Protein AF-A0A9W5YYP2-F1 (afdb_monomer)

InterPro domains:
  IPR004294 Carotenoid oxygenase [PF03055] (8-91)
  IPR004294 Carotenoid oxygenase [PTHR10543] (7-91)

Mean predicted aligned e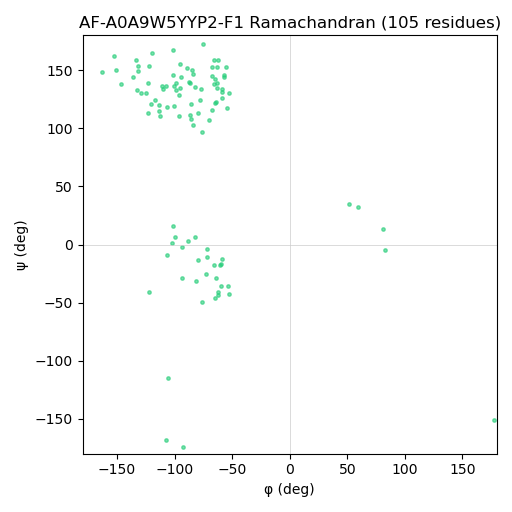rror: 4.49 Å

Sequence (107 aa):
DPHDPIKIFALPSGYYAQECSFVPRKDSVSEDDGWLVTYVFDEAWLDDRGFPLPDAHSELWIIDAVSMKDVVGRVVLPQRVPYGMHGNWFSEEEILNQRGVHQFRTE

Organism: NCBI:txid319629

Radius of gyration: 17.84 Å; Cα contacts (8 Å, |Δi|>4): 159; chains: 1; bounding box: 38×62×37 Å

Nearest PDB structures (foldseek):
  6vch-assembly6_F  TM=9.144E-01  e=1.545E-04  Nitrosotalea devaniterrae
  6vcg-assembly5_E  TM=9.259E-01  e=2.182E-04  Nitrosotalea devaniterrae
  6vch-assembly5_E  TM=9.136E-01  e=4.607E-04  Nitrosotalea devaniterrae
  6vcg-assembly4_D  TM=9.393E-01  e=1.831E-03  Nitrosotalea devaniterrae
  7k8g-assembly1_B  TM=8.625E-01  e=4.085E-02  Bos taurus

Foldseek 3Di:
DVPPPDDAQDDPPQKDWADWDWDADVVDPDPQQGWTKIKIFRQVQADPVRHGDPQGWIKIFTAGRVNSYDRPDIGIDRHHDPHDHDDDDDDPVNVVPDDDDPDDDDD

Solvent-accessible surface area (backbone atoms only — not comparable to full-atom values): 6840 Å² total; per-residue (Å²): 112,98,81,48,92,74,76,75,67,79,68,62,91,62,45,48,71,53,69,67,41,80,44,74,38,86,88,50,91,53,96,59,39,31,30,34,40,27,46,33,36,54,54,84,36,36,47,102,84,70,48,69,44,97,83,29,44,20,30,40,40,31,28,37,48,73,76,33,76,51,74,82,42,76,43,81,44,97,44,59,72,75,91,74,71,90,83,82,82,77,52,71,68,60,60,72,66,50,82,77,86,86,76,78,92,72,134

pLDDT: mean 94.44, std 5.45, range [66.44, 98.62]

Structure (mmCIF, N/CA/C/O backbone):
data_AF-A0A9W5YYP2-F1
#
_entry.id   AF-A0A9W5YYP2-F1
#
loop_
_atom_site.group_PDB
_atom_site.id
_atom_site.type_symbol
_atom_site.label_atom_id
_atom_site.label_alt_id
_atom_site.label_comp_id
_atom_site.label_asym_id
_atom_site.label_entity_id
_atom_site.label_seq_id
_atom_site.pdbx_PDB_ins_code
_atom_site.Cartn_x
_atom_site.Cartn_y
_atom_site.Cartn_z
_atom_site.occupancy
_atom_site.B_iso_or_equiv
_atom_site.auth_seq_id
_atom_site.auth_comp_id
_atom_site.auth_asym_id
_atom_site.auth_atom_id
_atom_site.pdbx_PDB_model_num
ATOM 1 N N . ASP A 1 1 ? 2.238 -21.359 10.715 1.00 76.00 1 ASP A N 1
ATOM 2 C CA . ASP A 1 1 ? 1.389 -21.974 11.751 1.00 76.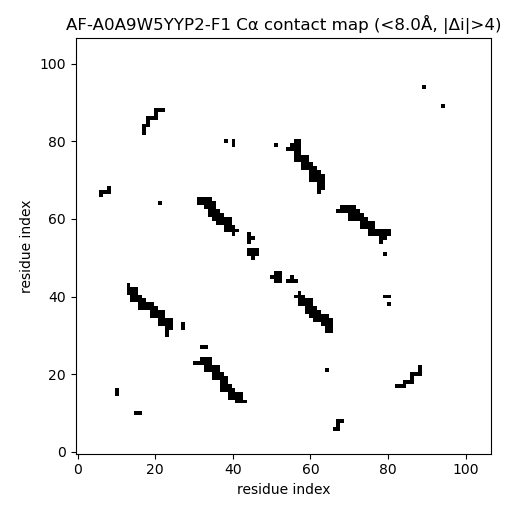00 1 ASP A CA 1
ATOM 3 C C . ASP A 1 1 ? 0.173 -21.063 11.938 1.00 76.00 1 ASP A C 1
ATOM 5 O O . ASP A 1 1 ? 0.379 -19.858 11.979 1.00 76.00 1 ASP A O 1
ATOM 9 N N . PRO A 1 2 ? -1.081 -21.553 11.928 1.00 75.88 2 PRO A N 1
ATOM 10 C CA . PRO A 1 2 ? -2.257 -20.709 12.180 1.00 75.88 2 PRO A CA 1
ATOM 11 C C . PRO A 1 2 ? -2.268 -20.037 13.566 1.00 75.88 2 PRO A C 1
ATOM 13 O O . PRO A 1 2 ? -3.003 -19.069 13.746 1.00 75.88 2 PRO A O 1
ATOM 16 N N . HIS A 1 3 ? -1.465 -20.520 14.515 1.00 84.25 3 HIS A N 1
ATOM 17 C CA . HIS A 1 3 ? -1.283 -19.930 15.843 1.00 84.25 3 HIS A CA 1
ATOM 18 C C . HIS A 1 3 ? -0.014 -19.078 15.962 1.00 84.25 3 HIS A C 1
ATOM 20 O O . HIS A 1 3 ? 0.313 -18.633 17.062 1.00 84.25 3 HIS A O 1
ATOM 26 N N . ASP A 1 4 ? 0.698 -18.845 14.855 1.00 89.06 4 ASP A N 1
ATOM 27 C CA . ASP A 1 4 ? 1.851 -17.951 14.851 1.00 89.06 4 ASP A CA 1
ATOM 28 C C . ASP A 1 4 ? 1.385 -16.518 15.159 1.00 89.06 4 ASP A C 1
ATOM 30 O O . ASP A 1 4 ? 0.530 -15.991 14.432 1.00 89.06 4 ASP A O 1
ATOM 34 N N . PRO A 1 5 ? 1.903 -15.874 16.220 1.00 89.56 5 PRO A N 1
ATOM 35 C CA . PRO A 1 5 ? 1.589 -14.478 16.497 1.00 89.56 5 PRO A CA 1
ATOM 36 C C . PRO A 1 5 ? 2.128 -13.535 15.412 1.00 89.56 5 PRO A C 1
ATOM 38 O O . PRO A 1 5 ? 1.677 -12.396 15.324 1.00 89.56 5 PRO A O 1
ATOM 41 N N . ILE A 1 6 ? 3.079 -13.987 14.587 1.00 93.56 6 ILE A N 1
ATOM 42 C CA . ILE A 1 6 ? 3.655 -13.215 13.493 1.00 93.56 6 ILE A CA 1
ATOM 43 C C . ILE A 1 6 ? 3.117 -13.754 12.170 1.00 93.56 6 ILE A C 1
ATOM 45 O O . ILE A 1 6 ? 3.358 -14.894 11.776 1.00 93.56 6 ILE A O 1
ATOM 49 N N . LYS A 1 7 ? 2.415 -12.893 11.434 1.00 94.12 7 LYS A N 1
ATOM 50 C CA . LYS A 1 7 ? 1.966 -13.177 10.071 1.00 94.12 7 LYS A CA 1
ATOM 51 C C . LYS A 1 7 ? 2.752 -12.313 9.096 1.00 94.12 7 LYS A C 1
ATOM 53 O O . LYS A 1 7 ? 2.903 -11.113 9.307 1.00 94.12 7 LYS A O 1
ATOM 58 N N . ILE A 1 8 ? 3.242 -12.929 8.025 1.00 94.06 8 ILE A N 1
ATOM 59 C CA . ILE A 1 8 ? 4.014 -12.251 6.983 1.00 94.06 8 ILE A CA 1
ATOM 60 C C . ILE A 1 8 ? 3.194 -12.271 5.700 1.00 94.06 8 ILE A C 1
ATOM 62 O O . ILE A 1 8 ? 2.899 -13.343 5.171 1.00 94.06 8 ILE A O 1
ATOM 66 N N . PHE A 1 9 ? 2.876 -11.086 5.185 1.00 96.38 9 PHE A N 1
ATOM 67 C CA . PHE A 1 9 ? 2.377 -10.936 3.826 1.00 96.38 9 PHE A CA 1
ATOM 68 C C . PHE A 1 9 ? 3.580 -10.828 2.881 1.00 96.38 9 PHE A C 1
ATOM 70 O O . PHE A 1 9 ? 4.310 -9.838 2.899 1.00 96.38 9 PHE A O 1
ATOM 77 N N . ALA A 1 10 ? 3.825 -11.873 2.092 1.00 96.00 10 ALA A N 1
ATOM 78 C CA . ALA A 1 10 ? 4.918 -11.890 1.127 1.00 96.00 10 ALA A CA 1
ATOM 79 C C . ALA A 1 10 ? 4.472 -11.242 -0.189 1.00 96.00 10 ALA A C 1
ATOM 81 O O . ALA A 1 10 ? 3.535 -11.713 -0.834 1.00 96.00 10 ALA A O 1
ATOM 82 N N . LEU A 1 11 ? 5.167 -10.181 -0.602 1.00 97.06 11 LEU A N 1
ATOM 83 C CA . LEU A 1 11 ? 4.970 -9.588 -1.922 1.00 97.06 11 LEU A CA 1
ATOM 84 C C . LEU A 1 11 ? 5.452 -10.544 -3.024 1.00 97.06 11 LEU A C 1
ATOM 86 O O . LEU A 1 11 ? 6.368 -11.344 -2.794 1.00 97.06 11 LEU A O 1
ATOM 90 N N . PRO A 1 12 ? 4.881 -10.451 -4.239 1.00 96.81 12 PRO A N 1
ATOM 91 C CA . PRO A 1 12 ? 5.464 -11.096 -5.405 1.00 96.81 12 PRO A CA 1
ATOM 92 C C . PRO A 1 12 ? 6.918 -10.654 -5.617 1.00 96.81 12 PRO A C 1
ATOM 94 O O . PRO A 1 12 ? 7.322 -9.554 -5.245 1.00 96.81 12 PRO A O 1
ATOM 97 N N . SER A 1 13 ? 7.718 -11.513 -6.244 1.00 97.75 13 SER A N 1
ATOM 98 C CA . SER A 1 13 ? 9.104 -11.172 -6.576 1.00 97.75 13 SER A CA 1
ATOM 99 C C . SER A 1 13 ? 9.161 -9.936 -7.481 1.00 97.75 13 SER A C 1
ATOM 101 O O . SER A 1 13 ? 8.399 -9.852 -8.439 1.00 97.75 13 SER A O 1
ATOM 103 N N . GLY A 1 14 ? 10.051 -8.990 -7.165 1.00 97.25 14 GLY A N 1
ATOM 104 C CA . GLY A 1 14 ? 10.201 -7.725 -7.898 1.00 97.25 14 GLY A CA 1
ATOM 105 C C . GLY A 1 14 ? 9.216 -6.627 -7.486 1.00 97.25 14 GLY A C 1
ATOM 106 O O . GLY A 1 14 ? 9.341 -5.502 -7.958 1.00 97.25 14 GLY A O 1
ATOM 107 N N . TYR A 1 15 ? 8.271 -6.926 -6.589 1.00 98.19 15 TYR A N 1
ATOM 108 C CA . TYR A 1 15 ? 7.323 -5.950 -6.063 1.00 98.19 15 TYR A CA 1
ATOM 109 C C . TYR A 1 15 ? 7.798 -5.453 -4.704 1.00 98.19 15 TYR A C 1
ATOM 111 O O . TYR A 1 15 ? 8.135 -6.241 -3.818 1.00 98.19 15 TYR A O 1
ATOM 119 N N . TYR A 1 16 ? 7.764 -4.138 -4.520 1.00 97.69 16 TYR A N 1
ATOM 120 C CA . TYR A 1 16 ? 8.226 -3.484 -3.303 1.00 97.69 16 TYR A CA 1
ATOM 121 C C . TYR A 1 16 ? 7.156 -2.526 -2.789 1.00 97.69 16 TYR A C 1
ATOM 123 O O . TYR A 1 16 ? 6.612 -1.720 -3.546 1.00 97.69 16 TYR A O 1
ATOM 131 N N . ALA A 1 17 ? 6.843 -2.635 -1.498 1.00 97.12 17 ALA A N 1
ATOM 132 C CA . ALA A 1 17 ? 5.869 -1.783 -0.827 1.00 97.12 17 ALA A CA 1
ATOM 133 C C . ALA A 1 17 ? 6.535 -0.592 -0.128 1.00 97.12 17 ALA A C 1
ATOM 135 O O . ALA A 1 17 ? 7.704 -0.644 0.259 1.00 97.12 17 ALA A O 1
ATOM 136 N N . GLN A 1 18 ? 5.755 0.468 0.058 1.00 96.25 18 GLN A N 1
ATOM 137 C CA . GLN A 1 18 ? 6.085 1.608 0.910 1.00 96.25 18 GLN A CA 1
ATOM 138 C C . GLN A 1 18 ? 5.520 1.410 2.324 1.00 96.25 18 GLN A C 1
ATOM 140 O O . GLN A 1 18 ? 4.976 0.351 2.647 1.00 96.25 18 GLN A O 1
ATOM 145 N N . GLU A 1 19 ? 5.641 2.431 3.178 1.00 97.00 19 GLU A N 1
ATOM 146 C CA . GLU A 1 19 ? 5.005 2.423 4.497 1.00 97.00 19 GLU A CA 1
ATOM 147 C C . GLU A 1 19 ? 3.501 2.116 4.380 1.00 97.00 19 GLU A C 1
ATOM 149 O O . GLU A 1 19 ? 2.784 2.714 3.574 1.00 97.00 19 GLU A O 1
ATOM 154 N N . CYS A 1 20 ? 3.028 1.161 5.184 1.00 95.56 20 CYS A N 1
ATOM 155 C CA . CYS A 1 20 ? 1.614 0.815 5.272 1.00 95.56 20 CYS A CA 1
ATOM 156 C C . CYS A 1 20 ? 0.904 1.702 6.298 1.00 95.56 20 CYS A C 1
ATOM 158 O O . CYS A 1 20 ? 1.394 1.883 7.410 1.00 95.56 20 CYS A O 1
ATOM 160 N N . SER A 1 21 ? -0.305 2.152 5.970 1.00 96.88 21 SER A N 1
ATOM 161 C CA . SER A 1 21 ? -1.252 2.706 6.942 1.00 96.88 21 SER A CA 1
ATOM 162 C C . SER A 1 21 ? -2.305 1.660 7.304 1.00 96.88 21 SER A C 1
ATOM 164 O O . SER A 1 21 ? -2.834 0.984 6.420 1.00 96.88 21 SER A O 1
ATOM 166 N N . PHE A 1 22 ? -2.625 1.531 8.592 1.00 97.50 22 PHE A N 1
ATOM 167 C CA . PHE A 1 22 ? -3.767 0.735 9.039 1.00 97.50 22 PHE A CA 1
ATOM 168 C C . PHE A 1 22 ? -5.058 1.550 8.931 1.00 97.50 22 PHE A C 1
ATOM 170 O O . PHE A 1 22 ? -5.102 2.711 9.339 1.00 97.50 22 PHE A O 1
ATOM 177 N N . VAL A 1 23 ? -6.108 0.926 8.403 1.00 97.50 23 VAL A N 1
ATOM 178 C CA . VAL A 1 23 ? -7.451 1.494 8.295 1.00 97.50 23 VAL A CA 1
ATOM 179 C C . VAL A 1 23 ? -8.421 0.558 9.017 1.00 97.50 23 VAL A C 1
ATOM 181 O O . VAL A 1 23 ? -8.617 -0.565 8.547 1.00 97.50 23 VAL A O 1
ATOM 184 N N . PRO A 1 24 ? -9.036 0.975 10.138 1.00 96.69 24 PRO A N 1
ATOM 185 C CA . PRO A 1 24 ? -9.953 0.117 10.879 1.00 96.69 24 PRO A CA 1
ATOM 186 C C . PRO A 1 24 ? -11.223 -0.163 10.073 1.00 96.69 24 PRO A C 1
ATOM 188 O O . PRO A 1 24 ? -11.735 0.706 9.354 1.00 96.69 24 PRO A O 1
ATOM 191 N N . ARG A 1 25 ? -11.772 -1.373 10.222 1.00 95.81 25 ARG A N 1
ATOM 192 C CA . ARG A 1 25 ? -13.103 -1.689 9.705 1.00 95.81 25 ARG A CA 1
ATOM 193 C C . ARG A 1 25 ? -14.141 -0.848 10.435 1.00 95.81 25 ARG A C 1
ATOM 195 O O . ARG A 1 25 ? -14.062 -0.627 11.642 1.00 95.81 25 ARG A O 1
ATOM 202 N N . LYS A 1 26 ? -15.155 -0.395 9.701 1.00 93.94 26 LYS A N 1
ATOM 203 C CA . LYS A 1 26 ? -16.328 0.211 10.326 1.00 93.94 26 LYS A CA 1
ATOM 204 C C . LYS A 1 26 ? -16.968 -0.796 11.287 1.00 93.94 26 LYS A C 1
ATOM 206 O O . LYS A 1 26 ? -17.203 -1.936 10.894 1.00 93.94 26 LYS A O 1
ATOM 211 N N . ASP A 1 27 ? -17.254 -0.346 12.505 1.00 93.56 27 ASP A N 1
ATOM 212 C CA . ASP A 1 27 ? -17.834 -1.163 13.575 1.00 93.56 27 ASP A CA 1
ATOM 213 C C . ASP A 1 27 ? -16.959 -2.381 13.953 1.00 93.56 27 ASP A C 1
ATOM 215 O O . ASP A 1 27 ? -17.487 -3.434 14.318 1.00 93.56 27 ASP A O 1
ATOM 219 N N . SER A 1 28 ? -15.626 -2.254 13.843 1.00 93.31 28 SER A N 1
ATOM 220 C CA . SER A 1 28 ? -14.693 -3.335 14.179 1.00 93.31 28 SER A CA 1
ATOM 221 C C . SER A 1 28 ? -14.866 -3.817 15.623 1.00 93.31 28 SER A C 1
ATOM 223 O O . SER A 1 28 ? -15.159 -3.048 16.543 1.00 93.31 28 SER A O 1
ATOM 225 N N . VAL A 1 29 ? -14.686 -5.123 15.825 1.00 89.81 29 VAL A N 1
ATOM 226 C CA . VAL A 1 29 ? -14.826 -5.772 17.144 1.00 89.81 29 VAL A CA 1
ATOM 227 C C . VAL A 1 29 ? -13.484 -6.177 17.760 1.00 89.81 29 VAL A C 1
ATOM 229 O O . VAL A 1 29 ? -13.443 -6.561 18.930 1.00 89.81 29 VAL A O 1
ATOM 232 N N . SER A 1 30 ? -12.392 -6.080 16.998 1.00 94.00 30 SER A N 1
ATOM 233 C CA . SER A 1 30 ? -11.014 -6.265 17.460 1.00 94.00 30 SER A CA 1
ATOM 234 C C . SER A 1 30 ? -10.106 -5.144 16.945 1.00 94.00 30 SER A C 1
ATOM 236 O O . SER A 1 30 ? -10.434 -4.452 15.981 1.00 94.00 30 SER A O 1
ATOM 238 N N . GLU A 1 31 ? -8.971 -4.949 17.621 1.00 94.19 31 GLU A N 1
ATOM 239 C CA . GLU A 1 31 ? -7.985 -3.896 17.319 1.00 94.19 31 GLU A CA 1
ATOM 240 C C . GLU A 1 31 ? -7.405 -4.016 15.900 1.00 94.19 31 GLU A C 1
ATOM 242 O O . GLU A 1 31 ? -7.165 -3.013 15.238 1.00 94.19 31 GLU A O 1
ATOM 247 N N . ASP A 1 32 ? -7.215 -5.247 15.432 1.00 94.50 32 ASP A N 1
ATOM 248 C CA . ASP A 1 32 ? -6.606 -5.606 14.151 1.00 94.50 32 ASP A CA 1
ATOM 249 C C . ASP A 1 32 ? -7.621 -5.817 13.015 1.00 94.50 32 ASP A C 1
ATOM 251 O O . ASP A 1 32 ? -7.230 -6.082 11.875 1.00 94.50 32 ASP A O 1
ATOM 255 N N . ASP A 1 33 ? -8.923 -5.699 13.296 1.00 96.56 33 ASP A N 1
ATOM 256 C CA . ASP A 1 33 ? -9.967 -5.862 12.288 1.00 96.56 33 ASP A CA 1
ATOM 257 C C . ASP A 1 33 ? -10.052 -4.624 11.389 1.00 96.56 33 ASP A C 1
ATOM 259 O O . ASP A 1 33 ? -10.670 -3.602 11.701 1.00 96.56 33 ASP A O 1
ATOM 263 N N . GLY A 1 34 ? -9.388 -4.734 10.244 1.00 97.19 34 GLY A N 1
ATOM 264 C CA . GLY A 1 34 ? -9.275 -3.673 9.262 1.00 97.19 34 GLY A CA 1
ATOM 265 C C . GLY A 1 34 ? -8.402 -4.075 8.085 1.00 97.19 34 GLY A C 1
ATOM 266 O O . GLY A 1 34 ? -8.295 -5.249 7.716 1.00 97.19 34 GLY A O 1
ATOM 267 N N . TRP A 1 35 ? -7.772 -3.072 7.487 1.00 98.19 35 TRP A N 1
ATOM 268 C CA . TRP A 1 35 ? -6.963 -3.218 6.288 1.00 98.19 35 TRP A CA 1
ATOM 269 C C . TRP A 1 35 ? -5.613 -2.537 6.443 1.00 98.19 35 TRP A C 1
ATOM 271 O O . TRP A 1 35 ? -5.498 -1.501 7.095 1.00 98.19 35 TRP A O 1
ATOM 281 N N . LEU A 1 36 ? -4.602 -3.087 5.780 1.00 98.12 36 LEU A N 1
ATOM 282 C CA . LEU A 1 36 ? -3.364 -2.374 5.497 1.00 98.12 36 LEU A CA 1
ATOM 283 C C . LEU A 1 36 ? -3.451 -1.789 4.092 1.00 98.12 36 LEU A C 1
ATOM 285 O O . LEU A 1 36 ? -3.761 -2.496 3.133 1.00 98.12 36 LEU A O 1
ATOM 289 N N . VAL A 1 37 ? -3.166 -0.498 3.979 1.00 98.06 37 VAL A N 1
ATOM 290 C CA . VAL A 1 37 ? -3.173 0.237 2.717 1.00 98.06 37 VAL A CA 1
ATOM 291 C C . VAL A 1 37 ? -1.758 0.730 2.437 1.00 98.06 37 VAL A C 1
ATOM 293 O O . VAL A 1 37 ? -1.159 1.396 3.280 1.00 98.06 37 VAL A O 1
ATOM 296 N N . THR A 1 38 ? -1.207 0.383 1.273 1.00 97.81 38 THR A N 1
ATOM 297 C CA . THR A 1 38 ? 0.175 0.738 0.907 1.00 97.81 38 THR A CA 1
ATOM 298 C C . THR A 1 38 ? 0.359 0.894 -0.595 1.00 97.81 38 THR A C 1
ATOM 300 O O . THR A 1 38 ? -0.319 0.237 -1.388 1.00 97.81 38 THR A O 1
ATOM 303 N N . TYR A 1 39 ? 1.292 1.760 -0.991 1.00 98.19 39 TYR A N 1
ATOM 304 C CA . TYR A 1 39 ? 1.755 1.827 -2.371 1.00 98.19 39 TYR A CA 1
ATOM 305 C C . TYR A 1 39 ? 2.720 0.683 -2.656 1.00 98.19 39 TYR A C 1
ATOM 307 O O . TYR A 1 39 ? 3.657 0.444 -1.897 1.00 98.19 39 TYR A O 1
ATOM 315 N N . VAL A 1 40 ? 2.522 0.021 -3.788 1.00 98.38 40 VAL A N 1
ATOM 316 C CA . VAL A 1 40 ? 3.371 -1.056 -4.287 1.00 98.38 40 VAL A CA 1
ATOM 317 C C . VAL A 1 40 ? 3.869 -0.685 -5.677 1.00 98.38 40 VAL A C 1
ATOM 319 O O . VAL A 1 40 ? 3.132 -0.132 -6.497 1.00 98.38 40 VAL A O 1
ATOM 322 N N . PHE A 1 41 ? 5.138 -0.970 -5.937 1.00 98.44 41 PHE A N 1
ATOM 323 C CA . PHE A 1 41 ? 5.763 -0.761 -7.232 1.00 98.44 41 PHE A CA 1
ATOM 324 C C . PHE A 1 41 ? 6.395 -2.061 -7.728 1.00 98.44 41 PHE A C 1
ATOM 326 O O . PHE A 1 41 ? 7.117 -2.720 -6.983 1.00 98.44 41 PHE A O 1
ATOM 333 N N . ASP A 1 42 ? 6.095 -2.421 -8.975 1.00 98.06 42 ASP A N 1
ATOM 334 C CA . ASP A 1 42 ? 6.749 -3.509 -9.699 1.00 98.06 42 ASP A CA 1
ATOM 335 C C . ASP A 1 42 ? 8.007 -2.958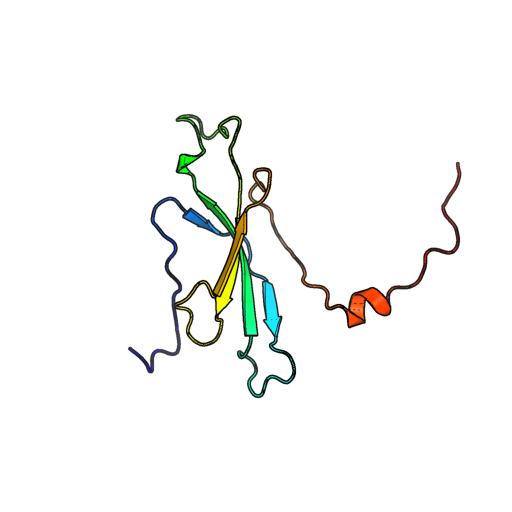 -10.378 1.00 98.06 42 ASP A C 1
ATOM 337 O O . ASP A 1 42 ? 7.926 -2.150 -11.307 1.00 98.06 42 ASP A O 1
ATOM 341 N N . GLU A 1 43 ? 9.181 -3.375 -9.912 1.00 97.62 43 GLU A N 1
ATOM 342 C CA . GLU A 1 43 ? 10.457 -2.911 -10.457 1.00 97.62 43 GLU A CA 1
ATOM 343 C C . GLU A 1 43 ? 10.766 -3.464 -11.853 1.00 97.62 43 GLU A C 1
ATOM 345 O O . GLU A 1 43 ? 11.711 -2.993 -12.483 1.00 97.62 43 GLU A O 1
ATOM 350 N N . ALA A 1 44 ? 9.931 -4.349 -12.415 1.00 97.31 44 ALA A N 1
ATOM 351 C CA . ALA A 1 44 ? 9.968 -4.648 -13.849 1.00 97.31 44 ALA A CA 1
ATOM 352 C C . ALA A 1 44 ? 9.710 -3.402 -14.725 1.00 97.31 44 ALA A C 1
ATOM 354 O O . ALA A 1 44 ? 10.035 -3.401 -15.912 1.00 97.31 44 ALA A O 1
ATOM 355 N N . TRP A 1 45 ? 9.159 -2.326 -14.146 1.00 97.44 45 TRP A N 1
ATOM 356 C CA . TRP A 1 45 ? 9.015 -1.017 -14.788 1.00 97.44 45 TRP A CA 1
ATOM 357 C C . TRP A 1 45 ? 10.272 -0.138 -14.730 1.00 97.44 45 TRP A C 1
ATOM 359 O O . TRP A 1 45 ? 10.202 1.031 -15.120 1.00 97.44 45 TRP A O 1
ATOM 369 N N . LEU A 1 46 ? 11.405 -0.644 -14.240 1.00 97.12 46 LEU A N 1
ATOM 370 C CA . LEU A 1 46 ? 12.688 0.060 -14.255 1.00 97.12 46 LEU A CA 1
ATOM 371 C C . L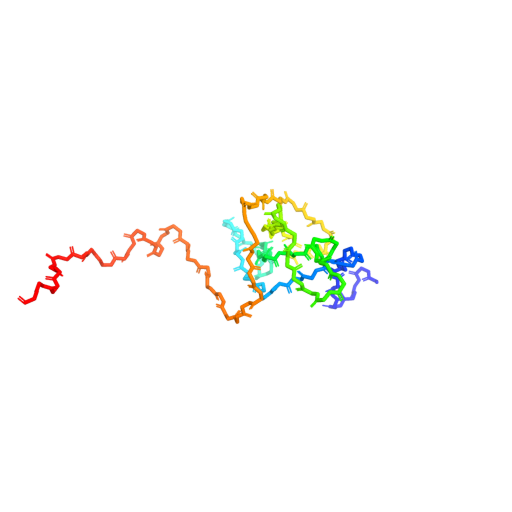EU A 1 46 ? 13.592 -0.446 -15.389 1.00 97.12 46 LEU A C 1
ATOM 373 O O . LEU A 1 46 ? 13.589 -1.627 -15.725 1.00 97.12 46 LEU A O 1
ATOM 377 N N . ASP A 1 47 ? 14.386 0.455 -15.968 1.00 97.19 47 ASP A N 1
ATOM 378 C CA . ASP A 1 47 ? 15.503 0.094 -16.843 1.00 97.19 47 ASP A CA 1
ATOM 379 C C . ASP A 1 47 ? 16.705 -0.431 -16.029 1.00 97.19 47 ASP A C 1
ATOM 381 O O . ASP A 1 47 ? 16.746 -0.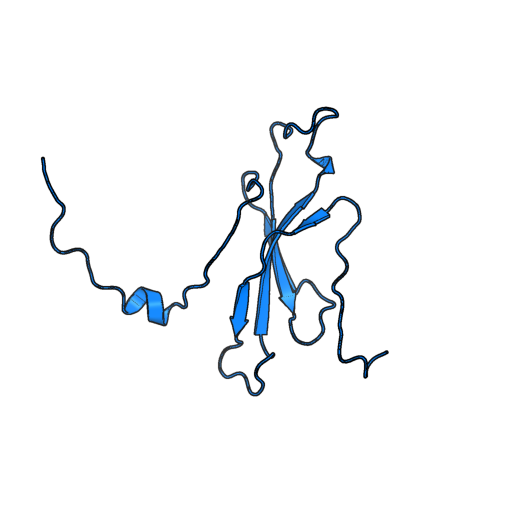323 -14.802 1.00 97.19 47 ASP A O 1
ATOM 385 N N . ASP A 1 48 ? 17.733 -0.947 -16.710 1.00 96.56 48 ASP A N 1
ATOM 386 C CA . ASP A 1 48 ? 18.950 -1.488 -16.074 1.00 96.56 48 ASP A CA 1
ATOM 387 C C . ASP A 1 48 ? 19.716 -0.470 -15.201 1.00 96.56 48 ASP A C 1
ATOM 389 O O . ASP A 1 48 ? 20.638 -0.828 -14.467 1.00 96.56 48 ASP A O 1
ATOM 393 N N . ARG A 1 49 ? 19.376 0.820 -15.295 1.00 96.25 49 ARG A N 1
ATOM 394 C CA . ARG A 1 49 ? 19.972 1.909 -14.511 1.00 96.25 49 ARG A CA 1
ATOM 395 C C . ARG A 1 49 ? 19.063 2.353 -13.360 1.00 96.25 49 ARG A C 1
ATOM 397 O O . ARG A 1 49 ? 19.431 3.276 -12.635 1.00 96.25 49 ARG A O 1
ATOM 404 N N . GLY A 1 50 ? 17.900 1.722 -13.190 1.00 93.31 50 GLY A N 1
ATOM 405 C CA . GLY A 1 50 ? 16.914 2.044 -12.163 1.00 93.31 50 GLY A CA 1
ATOM 406 C C . GLY A 1 50 ? 16.005 3.226 -12.511 1.00 93.31 50 GLY A C 1
ATOM 407 O O . GLY A 1 50 ? 15.335 3.754 -11.620 1.00 93.31 50 GLY A O 1
ATOM 408 N N . PHE A 1 51 ? 15.974 3.678 -13.769 1.00 95.69 51 PHE A N 1
ATOM 409 C CA . PHE A 1 51 ? 15.048 4.727 -14.198 1.00 95.69 51 PHE A CA 1
ATOM 410 C C . PHE A 1 51 ? 13.705 4.132 -14.625 1.00 95.69 51 PHE A C 1
ATOM 412 O O . PHE A 1 51 ? 13.683 3.104 -15.298 1.00 95.69 51 PHE A O 1
ATOM 419 N N . PRO A 1 52 ? 12.577 4.776 -14.284 1.00 96.75 52 PRO A N 1
ATOM 420 C CA . PRO A 1 52 ? 11.26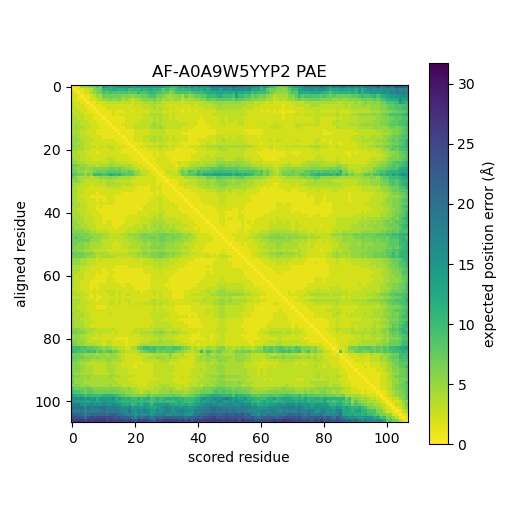8 4.294 -14.697 1.00 96.75 52 PRO A CA 1
ATOM 421 C C . PRO A 1 52 ? 11.091 4.370 -16.217 1.00 96.75 52 PRO A C 1
ATOM 423 O O . PRO A 1 52 ? 11.437 5.373 -16.847 1.00 96.75 52 PRO A O 1
ATOM 426 N N . LEU A 1 53 ? 10.500 3.322 -16.789 1.00 97.62 53 LEU A N 1
ATOM 427 C CA . LEU A 1 53 ? 9.991 3.312 -18.158 1.00 97.62 53 LEU A CA 1
ATOM 428 C C . LEU A 1 53 ? 8.863 4.355 -18.332 1.00 97.62 53 LEU A C 1
ATOM 430 O O . LEU A 1 53 ? 8.231 4.734 -17.344 1.00 97.62 53 LEU A O 1
ATOM 434 N N . PRO A 1 54 ? 8.564 4.810 -19.567 1.00 96.62 54 PRO A N 1
ATOM 435 C CA . PRO A 1 54 ? 7.565 5.860 -19.806 1.00 96.62 54 PRO A CA 1
ATOM 436 C C . PRO A 1 54 ? 6.176 5.595 -19.202 1.00 96.62 54 PRO A C 1
ATOM 438 O O . PRO A 1 54 ? 5.556 6.527 -18.700 1.00 96.62 54 PRO A O 1
ATOM 441 N N . ASP A 1 55 ? 5.731 4.335 -19.193 1.00 95.88 55 ASP A N 1
ATOM 442 C CA . ASP A 1 55 ? 4.406 3.923 -18.698 1.00 95.88 55 ASP A CA 1
ATOM 443 C C . ASP A 1 55 ? 4.456 3.309 -17.284 1.00 95.88 55 ASP A C 1
ATOM 445 O O . ASP A 1 55 ? 3.516 2.639 -16.840 1.00 95.88 55 ASP A O 1
ATOM 449 N N . ALA A 1 56 ? 5.569 3.512 -16.570 1.00 97.81 56 ALA A N 1
ATOM 450 C CA . ALA A 1 56 ? 5.742 3.017 -15.214 1.00 97.81 56 ALA A CA 1
ATOM 451 C C . ALA A 1 56 ? 4.655 3.575 -14.289 1.00 97.81 56 ALA A C 1
ATOM 453 O O . ALA A 1 56 ? 4.488 4.790 -14.137 1.00 97.81 56 ALA A O 1
ATOM 454 N N . HIS A 1 57 ? 3.966 2.669 -13.607 1.00 98.19 57 HIS A N 1
ATOM 455 C CA . HIS A 1 57 ? 2.911 2.999 -12.667 1.00 98.19 57 HIS A CA 1
ATOM 456 C C . HIS A 1 57 ? 3.084 2.245 -11.357 1.00 98.19 57 HIS A C 1
ATOM 458 O O . HIS A 1 57 ? 3.685 1.174 -11.298 1.00 98.19 57 HIS A O 1
ATOM 464 N N . SER A 1 58 ? 2.559 2.840 -10.294 1.00 98.44 58 SER A N 1
ATOM 465 C CA . SER A 1 58 ? 2.419 2.173 -9.006 1.00 98.44 58 SER A CA 1
ATOM 466 C C . SER A 1 58 ? 0.978 1.727 -8.815 1.00 98.44 58 SER A C 1
ATOM 468 O O . SER A 1 58 ? 0.060 2.160 -9.514 1.00 98.44 58 SER A O 1
ATOM 470 N N . GLU A 1 59 ? 0.774 0.886 -7.820 1.00 98.50 59 GLU A N 1
ATOM 471 C CA . GLU A 1 59 ? -0.548 0.486 -7.378 1.00 98.50 59 GLU A CA 1
ATOM 472 C C . GLU A 1 59 ? -0.723 0.827 -5.904 1.00 98.50 59 GLU A C 1
ATOM 474 O O . GLU A 1 59 ? 0.245 0.869 -5.152 1.00 98.50 59 GLU A O 1
ATOM 479 N N . LEU A 1 60 ? -1.961 1.047 -5.479 1.00 98.44 60 LEU A N 1
ATOM 480 C CA . LEU A 1 60 ? -2.329 1.046 -4.070 1.00 98.44 60 LEU A CA 1
ATOM 481 C C . LEU A 1 60 ? -2.979 -0.299 -3.751 1.00 98.44 60 LEU A C 1
ATOM 483 O O . LEU A 1 60 ? -3.999 -0.654 -4.347 1.00 98.44 60 LEU A O 1
ATOM 487 N N . TRP A 1 61 ? -2.383 -1.056 -2.840 1.00 98.62 61 TRP A N 1
ATOM 488 C CA . TRP A 1 61 ? -2.892 -2.352 -2.406 1.00 98.62 61 TRP A CA 1
ATOM 489 C C . TRP A 1 61 ? -3.653 -2.200 -1.096 1.00 98.62 61 TRP A C 1
ATOM 491 O O . TRP A 1 61 ? -3.220 -1.479 -0.198 1.00 98.62 61 TRP A O 1
ATOM 501 N N . ILE A 1 62 ? -4.778 -2.904 -1.003 1.00 98.62 62 ILE A N 1
ATOM 502 C CA . ILE A 1 62 ? -5.595 -3.039 0.200 1.00 98.62 62 ILE A CA 1
ATOM 503 C C . ILE A 1 62 ? -5.489 -4.498 0.629 1.00 98.62 62 ILE A C 1
ATOM 505 O O . ILE A 1 62 ? -5.981 -5.391 -0.063 1.00 98.62 62 ILE A O 1
ATOM 509 N N . ILE A 1 63 ? -4.814 -4.740 1.744 1.00 98.50 63 ILE A N 1
ATOM 510 C CA . ILE A 1 63 ? -4.522 -6.070 2.280 1.00 98.50 63 ILE A CA 1
ATOM 511 C C . ILE A 1 63 ? -5.401 -6.291 3.508 1.00 98.50 63 ILE A C 1
ATOM 513 O O . ILE A 1 63 ? -5.544 -5.397 4.340 1.00 98.50 63 ILE A O 1
ATOM 517 N N . ASP A 1 64 ? -5.990 -7.477 3.634 1.00 97.25 64 ASP A N 1
ATOM 518 C CA . ASP A 1 64 ? -6.722 -7.857 4.843 1.00 97.25 64 ASP A CA 1
ATOM 519 C C . ASP A 1 64 ? -5.757 -8.010 6.034 1.00 97.25 64 ASP A C 1
ATOM 521 O O . ASP A 1 64 ? -4.875 -8.874 6.021 1.00 97.25 64 ASP A O 1
ATOM 525 N N . ALA A 1 65 ? -5.912 -7.163 7.058 1.00 96.88 65 ALA A N 1
ATOM 526 C CA . ALA A 1 65 ? -4.967 -7.088 8.177 1.00 96.88 65 ALA A CA 1
ATOM 527 C C . ALA A 1 65 ? -5.061 -8.297 9.125 1.00 96.88 65 ALA A C 1
ATOM 529 O O . ALA A 1 65 ? -4.076 -8.667 9.761 1.00 96.88 65 ALA A O 1
ATOM 530 N N . VAL A 1 66 ? -6.224 -8.955 9.187 1.00 93.50 66 VAL A N 1
ATOM 531 C CA . VAL A 1 66 ? -6.456 -10.096 10.084 1.00 93.50 66 VAL A CA 1
ATOM 532 C C . VAL A 1 66 ? -5.792 -11.355 9.535 1.00 93.50 66 VAL A C 1
ATOM 534 O O . VAL A 1 66 ? -5.088 -12.074 10.250 1.00 93.50 66 VAL A O 1
ATOM 537 N N . SER A 1 67 ? -6.017 -11.670 8.262 1.00 93.56 67 SER A N 1
ATOM 538 C CA . SER A 1 67 ? -5.462 -12.866 7.629 1.00 93.56 67 SER A CA 1
ATOM 539 C C . SER A 1 67 ? -4.019 -12.671 7.176 1.00 93.56 67 SER A C 1
ATOM 541 O O . SER A 1 67 ? -3.268 -13.650 7.204 1.00 93.56 67 SER A O 1
ATOM 543 N N . MET A 1 68 ? -3.632 -11.446 6.787 1.00 96.00 68 MET A N 1
ATOM 544 C CA . MET A 1 68 ? -2.338 -11.116 6.172 1.00 96.00 68 MET A CA 1
ATOM 545 C C . MET A 1 68 ? -2.012 -12.010 4.965 1.00 96.00 68 MET A C 1
ATOM 547 O O . MET A 1 68 ? -0.859 -12.386 4.749 1.00 96.00 68 MET A O 1
ATOM 551 N N . LYS A 1 69 ? -3.036 -12.391 4.192 1.00 95.12 69 LYS A N 1
ATOM 552 C CA . LYS A 1 69 ? -2.909 -13.308 3.045 1.00 95.12 69 LYS A CA 1
ATOM 553 C C . LYS A 1 69 ? -3.397 -12.715 1.738 1.00 95.12 69 LYS A C 1
ATOM 555 O O . LYS A 1 69 ? -2.758 -12.921 0.712 1.00 95.12 69 LYS A O 1
ATOM 560 N N . ASP A 1 70 ? -4.512 -11.997 1.785 1.00 97.06 70 ASP A N 1
ATOM 561 C CA . ASP A 1 70 ? -5.234 -11.607 0.584 1.00 97.06 70 ASP A CA 1
ATOM 562 C C . ASP A 1 70 ? -5.140 -10.103 0.332 1.00 97.06 70 ASP A C 1
ATOM 564 O O . ASP A 1 70 ? -5.326 -9.277 1.231 1.00 97.06 70 ASP A O 1
ATOM 568 N N . VAL A 1 71 ? -4.902 -9.755 -0.933 1.00 98.19 71 VAL A N 1
ATOM 569 C CA . VAL A 1 71 ? -5.134 -8.403 -1.442 1.00 98.19 71 VAL A CA 1
ATOM 570 C C . VAL A 1 71 ? -6.607 -8.310 -1.810 1.00 98.19 71 VAL A C 1
ATOM 572 O O . VAL A 1 71 ? -7.037 -8.833 -2.838 1.00 98.19 71 VAL A O 1
ATOM 575 N N . VAL A 1 72 ? -7.392 -7.659 -0.959 1.00 98.12 72 VAL A N 1
ATOM 576 C CA . VAL A 1 72 ? -8.844 -7.522 -1.139 1.00 98.12 72 VAL A CA 1
ATOM 577 C C . VAL A 1 72 ? -9.214 -6.427 -2.141 1.00 98.12 72 VAL A C 1
ATOM 579 O O . VAL A 1 72 ? -10.352 -6.370 -2.600 1.00 98.12 72 VAL A O 1
ATOM 582 N N . GLY A 1 73 ? -8.258 -5.571 -2.513 1.00 98.25 73 GLY A N 1
ATOM 583 C CA . GLY A 1 73 ? -8.433 -4.553 -3.543 1.00 98.25 73 GLY A CA 1
ATOM 584 C C . GLY A 1 73 ? -7.107 -3.992 -4.049 1.00 98.25 73 GLY A C 1
ATOM 585 O O . GLY A 1 73 ? -6.129 -3.910 -3.309 1.00 98.25 73 GLY A O 1
ATOM 586 N N . ARG A 1 74 ? -7.081 -3.599 -5.326 1.00 98.06 74 ARG A N 1
ATOM 587 C 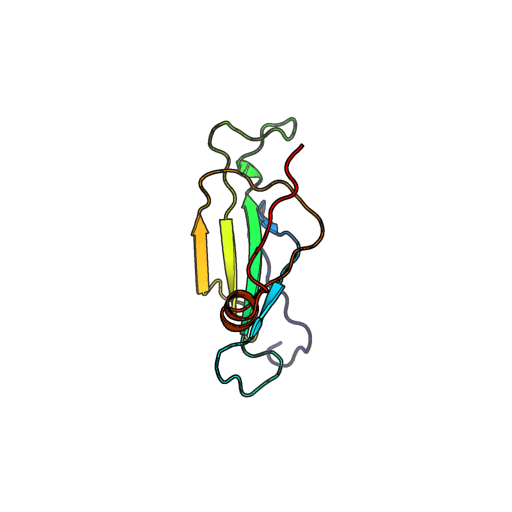CA . ARG A 1 74 ? -5.940 -2.944 -5.981 1.00 98.06 74 ARG A CA 1
ATOM 588 C C . ARG A 1 74 ? -6.439 -1.738 -6.760 1.00 98.06 74 ARG A C 1
ATOM 590 O O . ARG A 1 74 ? -7.404 -1.854 -7.514 1.00 98.06 74 ARG A O 1
ATOM 597 N N . VAL A 1 75 ? -5.770 -0.603 -6.602 1.00 98.44 75 VAL A N 1
ATOM 598 C CA . VAL A 1 75 ? -6.001 0.599 -7.408 1.00 98.44 75 VAL A CA 1
ATOM 599 C C . VAL A 1 75 ? -4.762 0.844 -8.251 1.00 98.44 75 VAL A C 1
ATOM 601 O O . VAL A 1 75 ? -3.697 1.129 -7.712 1.00 98.44 75 VAL A O 1
ATOM 604 N N . VAL A 1 76 ? -4.897 0.735 -9.569 1.00 98.19 76 VAL A N 1
ATOM 605 C CA . VAL A 1 76 ? -3.817 1.069 -10.505 1.00 98.19 76 VAL A CA 1
ATOM 606 C C . VAL A 1 76 ? -3.748 2.585 -10.640 1.00 98.19 76 VAL A C 1
ATOM 608 O O . VAL A 1 76 ? -4.752 3.230 -10.948 1.00 98.19 76 VAL A O 1
ATOM 611 N N . LEU A 1 77 ? -2.578 3.162 -10.380 1.00 98.25 77 LEU A N 1
ATOM 612 C CA . LEU A 1 77 ? -2.368 4.602 -10.479 1.00 98.25 77 LEU A CA 1
ATOM 613 C C . LEU A 1 77 ? -1.932 4.966 -11.901 1.00 98.25 77 LEU A C 1
ATOM 615 O O . LEU A 1 77 ? -1.293 4.163 -12.574 1.00 98.25 77 LEU A O 1
ATOM 619 N N . PRO A 1 78 ? -2.225 6.185 -12.379 1.00 96.94 78 PRO A N 1
ATOM 620 C CA . PRO A 1 78 ? -1.833 6.602 -13.726 1.00 96.94 78 PRO A CA 1
ATOM 621 C C . PRO A 1 78 ? -0.323 6.844 -13.878 1.00 96.94 78 PRO A C 1
ATOM 623 O O . PRO A 1 78 ? 0.147 7.055 -14.990 1.00 96.94 78 PRO A O 1
ATOM 626 N N . GLN A 1 79 ? 0.428 6.874 -12.775 1.00 96.75 79 GLN A N 1
ATOM 627 C CA . GLN A 1 79 ? 1.857 7.173 -12.760 1.00 96.75 79 GLN A CA 1
ATOM 628 C C . GLN A 1 79 ? 2.549 6.498 -11.575 1.00 96.75 79 GLN A C 1
ATOM 630 O O . GLN A 1 79 ? 1.912 6.115 -10.588 1.00 96.75 79 GLN A O 1
ATOM 635 N N . ARG A 1 80 ? 3.875 6.381 -11.657 1.00 96.81 80 ARG A N 1
ATOM 636 C CA . ARG A 1 80 ? 4.714 5.898 -10.561 1.00 96.81 80 ARG A CA 1
ATOM 637 C C . ARG A 1 80 ? 4.638 6.829 -9.348 1.00 96.81 80 ARG A C 1
ATOM 639 O O . ARG A 1 80 ? 4.826 8.039 -9.469 1.00 96.81 80 ARG A O 1
ATOM 646 N N . VAL A 1 81 ? 4.480 6.232 -8.171 1.00 96.94 81 VAL A N 1
ATOM 647 C CA . VAL A 1 81 ? 4.713 6.863 -6.868 1.00 96.94 81 VAL A CA 1
ATOM 648 C C . VAL A 1 81 ? 6.136 6.498 -6.422 1.00 96.94 81 VAL A C 1
ATOM 650 O O . VAL A 1 81 ? 6.408 5.328 -6.149 1.00 96.94 81 VAL A O 1
ATOM 653 N N . PRO A 1 82 ? 7.088 7.451 -6.387 1.00 95.38 82 PRO A N 1
ATOM 654 C CA . PRO A 1 82 ? 8.447 7.183 -5.915 1.00 95.38 82 PRO A CA 1
ATOM 655 C C . PRO A 1 82 ? 8.466 6.780 -4.439 1.00 95.38 82 PRO A C 1
ATOM 657 O O . PRO A 1 82 ? 7.600 7.215 -3.682 1.00 95.38 82 PRO A O 1
ATOM 660 N N . TYR A 1 83 ? 9.472 6.002 -4.024 1.00 95.12 83 TYR A N 1
ATOM 661 C CA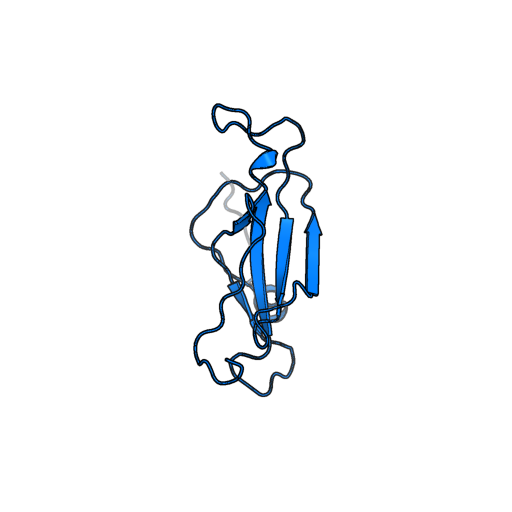 . TYR A 1 83 ? 9.679 5.642 -2.617 1.00 95.12 83 TYR A CA 1
ATOM 662 C C . TYR A 1 83 ? 9.754 6.889 -1.731 1.00 95.12 83 TYR A C 1
ATOM 664 O O . TYR A 1 83 ? 10.620 7.745 -1.916 1.00 95.12 83 TYR A O 1
ATOM 672 N N . GLY A 1 84 ? 8.795 6.991 -0.811 1.00 91.44 84 GLY A N 1
ATOM 673 C CA . GLY A 1 84 ? 8.656 8.089 0.137 1.00 91.44 84 GLY A CA 1
ATOM 674 C C . GLY A 1 84 ? 9.019 7.685 1.564 1.00 91.44 84 GLY A C 1
ATOM 675 O O . GLY A 1 84 ? 9.595 6.625 1.800 1.00 91.44 84 GLY A O 1
ATOM 676 N N . MET A 1 85 ? 8.677 8.561 2.511 1.00 89.00 85 MET A N 1
ATOM 677 C CA . MET A 1 85 ? 8.759 8.273 3.945 1.00 89.00 85 MET A CA 1
ATOM 678 C C . MET A 1 85 ? 7.351 8.042 4.499 1.00 89.00 85 MET A C 1
ATOM 680 O O . MET A 1 85 ? 6.695 7.090 4.092 1.00 89.00 85 MET A O 1
ATOM 684 N N . HIS A 1 86 ? 6.884 8.913 5.391 1.00 95.44 86 HIS A N 1
ATOM 685 C CA . HIS A 1 86 ? 5.660 8.680 6.141 1.00 95.44 86 HIS A CA 1
ATOM 686 C C . HIS A 1 86 ? 4.388 9.087 5.391 1.00 95.44 86 HIS A C 1
ATOM 688 O O . HIS A 1 86 ? 4.368 10.090 4.670 1.00 95.44 86 HIS A O 1
ATOM 694 N N . GLY A 1 87 ? 3.317 8.336 5.630 1.00 91.25 87 GLY A N 1
ATOM 695 C CA . GLY A 1 87 ? 1.948 8.622 5.218 1.00 91.25 87 GLY A CA 1
ATOM 696 C C . GLY A 1 87 ? 1.007 8.740 6.418 1.00 91.25 87 GLY A C 1
ATOM 697 O O . GLY A 1 87 ? 1.337 8.359 7.535 1.00 91.25 87 GLY A O 1
ATOM 698 N N . ASN A 1 88 ? -0.178 9.306 6.193 1.00 93.75 88 ASN A N 1
ATOM 699 C CA . ASN A 1 88 ? -1.262 9.306 7.174 1.00 93.75 88 ASN A CA 1
ATOM 700 C C . ASN A 1 88 ? -2.575 8.969 6.469 1.00 93.75 88 ASN A C 1
ATOM 702 O O . ASN A 1 88 ? -2.803 9.400 5.334 1.00 93.75 88 ASN A O 1
ATOM 706 N N . TRP A 1 89 ? -3.437 8.232 7.162 1.00 94.25 89 TRP A N 1
ATOM 707 C CA . TRP A 1 89 ? -4.825 8.034 6.771 1.00 94.25 89 TRP A CA 1
ATOM 708 C C . TRP A 1 89 ? -5.704 9.050 7.496 1.00 94.25 89 TRP A C 1
ATOM 710 O O . TRP A 1 89 ? -5.555 9.239 8.700 1.00 94.25 89 TRP A O 1
ATOM 720 N N . PHE A 1 90 ? -6.625 9.669 6.763 1.00 95.12 90 PHE A N 1
ATOM 721 C CA . PHE A 1 90 ? -7.647 10.543 7.326 1.00 95.12 90 PHE A CA 1
ATOM 722 C C . PHE A 1 90 ? -9.014 9.971 6.973 1.00 95.12 90 PHE A C 1
ATOM 724 O O . PHE A 1 90 ? -9.345 9.790 5.800 1.00 95.12 90 PHE A O 1
ATOM 731 N N . SER A 1 91 ? -9.798 9.674 7.997 1.00 93.81 91 SER A N 1
ATOM 732 C CA . SER A 1 91 ? -11.184 9.251 7.871 1.00 93.81 91 SER A CA 1
ATOM 733 C C . SER A 1 91 ? -12.064 10.370 7.312 1.00 93.81 91 SER A C 1
ATOM 735 O O . SER A 1 91 ? -11.756 11.558 7.416 1.00 93.81 91 SER A O 1
ATOM 737 N N . GLU A 1 92 ? -13.210 9.988 6.750 1.00 94.19 92 GLU A N 1
ATOM 738 C CA . GLU A 1 92 ? -14.227 10.940 6.294 1.00 94.19 92 GLU A CA 1
ATOM 739 C C . GLU A 1 92 ? -14.622 11.929 7.401 1.00 94.19 92 GLU A C 1
ATOM 741 O O . GLU A 1 92 ? -14.710 13.128 7.151 1.00 94.19 92 GLU A O 1
ATOM 746 N N . GLU A 1 93 ? -14.801 11.446 8.633 1.00 94.19 93 GLU A N 1
ATOM 747 C CA . GLU A 1 93 ? -15.143 12.283 9.783 1.00 94.19 93 GLU A CA 1
ATOM 748 C C . GLU A 1 93 ? -14.051 13.318 10.084 1.00 94.19 93 GLU A C 1
ATOM 750 O O . GLU A 1 93 ? -14.359 14.490 10.308 1.00 94.19 93 GLU A O 1
ATOM 755 N N . GLU A 1 94 ? -12.775 12.929 10.047 1.00 95.00 94 GLU A N 1
ATOM 756 C CA . GLU A 1 94 ? -11.664 13.866 10.241 1.00 95.00 94 GLU A CA 1
ATOM 757 C C . GLU A 1 94 ? -11.634 14.937 9.150 1.00 95.00 94 GLU A C 1
ATOM 759 O O . GLU A 1 94 ? -11.421 16.109 9.460 1.00 95.00 94 GLU A O 1
ATOM 764 N N . ILE A 1 95 ? -11.890 14.558 7.892 1.00 94.94 95 ILE A N 1
ATOM 765 C CA . ILE A 1 95 ? -11.967 15.502 6.771 1.00 94.94 95 ILE A CA 1
ATOM 766 C C . ILE A 1 95 ? -13.151 16.464 6.937 1.00 94.94 95 ILE A C 1
ATOM 768 O O . ILE A 1 95 ? -12.976 17.673 6.788 1.00 94.94 95 ILE A O 1
ATOM 772 N N . LEU A 1 96 ? -14.342 15.965 7.285 1.00 94.81 96 LEU A N 1
ATOM 773 C CA . LEU A 1 96 ? -15.542 16.790 7.489 1.00 94.81 96 LEU A CA 1
ATOM 774 C C . LEU A 1 96 ? -15.399 17.766 8.665 1.00 94.81 96 LEU A C 1
ATOM 776 O O . LEU A 1 96 ? -15.984 18.848 8.639 1.00 94.81 96 LEU A O 1
ATOM 780 N N . ASN A 1 97 ? -14.599 17.406 9.669 1.00 95.44 97 ASN A N 1
ATOM 781 C CA . ASN A 1 97 ? -14.310 18.243 10.831 1.00 95.44 97 ASN A CA 1
ATOM 782 C C . ASN A 1 97 ? -13.114 19.193 10.629 1.00 95.44 97 ASN A C 1
ATOM 784 O O . ASN A 1 97 ? -12.754 19.930 11.553 1.00 95.44 97 ASN A O 1
ATOM 788 N N . GLN A 1 98 ? -12.492 19.222 9.443 1.00 94.25 98 GLN A N 1
ATOM 789 C CA . GLN A 1 98 ? -11.438 20.194 9.161 1.00 94.25 98 GLN A CA 1
ATOM 790 C C . GLN A 1 98 ? -11.982 21.623 9.208 1.00 94.25 98 GLN A C 1
ATOM 792 O O . GLN A 1 98 ? -13.053 21.950 8.692 1.00 94.25 98 GLN A O 1
ATOM 797 N N . ARG A 1 99 ? -11.198 22.524 9.804 1.00 91.62 99 ARG A N 1
ATOM 798 C CA . ARG A 1 99 ? -11.531 23.947 9.829 1.00 91.62 99 ARG A CA 1
ATOM 799 C C . ARG A 1 99 ? -11.519 24.500 8.402 1.00 91.62 99 ARG A C 1
ATOM 801 O O . ARG A 1 99 ? -10.486 24.478 7.738 1.00 91.62 99 ARG A O 1
ATOM 808 N N . GLY A 1 100 ? -12.640 25.078 7.976 1.00 86.94 100 GLY A N 1
ATOM 809 C CA . GLY A 1 100 ? -12.727 25.778 6.697 1.00 86.94 100 GLY A CA 1
ATOM 810 C C . GLY A 1 100 ? -11.710 26.920 6.579 1.00 86.94 100 GLY A C 1
ATOM 811 O O . GLY A 1 100 ? -11.390 27.612 7.552 1.00 86.94 100 GLY A O 1
ATOM 812 N N . VAL A 1 101 ? -11.202 27.141 5.367 1.00 87.56 101 VAL A N 1
ATOM 813 C CA . VAL A 1 101 ? -10.308 28.269 5.082 1.00 87.56 101 VAL A CA 1
ATOM 814 C C . VAL A 1 101 ? -11.147 29.536 4.907 1.00 87.56 101 VAL A C 1
ATOM 816 O O . VAL A 1 101 ? -11.915 29.651 3.958 1.00 87.56 101 VAL A O 1
ATOM 819 N N . HIS A 1 102 ? -11.012 30.492 5.830 1.00 84.62 102 HIS A N 1
ATOM 820 C CA . HIS A 1 102 ? -11.812 31.728 5.822 1.00 84.62 102 HIS A CA 1
ATOM 821 C C . HIS A 1 102 ? -11.134 32.904 5.113 1.00 84.62 102 HIS A C 1
ATOM 823 O O . HIS A 1 102 ? -11.816 33.783 4.594 1.00 84.62 102 HIS A O 1
ATOM 829 N N . GLN A 1 103 ? -9.803 32.939 5.102 1.00 86.56 103 GLN A N 1
ATOM 830 C CA . GLN A 1 103 ? -9.012 33.954 4.416 1.00 86.56 103 GLN A CA 1
ATOM 831 C C . GLN A 1 103 ? -7.726 33.318 3.902 1.00 86.56 103 GLN A C 1
ATOM 833 O O . GLN A 1 103 ? -7.080 32.543 4.609 1.00 86.56 103 GLN A O 1
ATOM 838 N N . PHE A 1 104 ? -7.353 33.677 2.680 1.00 84.81 104 PHE A N 1
ATOM 839 C CA . PHE A 1 104 ? -6.039 33.385 2.129 1.00 84.81 104 PHE A CA 1
ATOM 840 C C . PHE A 1 104 ? -5.140 34.589 2.372 1.00 84.81 104 PHE A C 1
ATOM 842 O O . PHE A 1 104 ? -5.591 35.734 2.312 1.00 84.81 104 PHE A O 1
ATOM 849 N N . ARG A 1 105 ? -3.861 34.339 2.641 1.00 77.94 105 ARG A N 1
ATOM 850 C CA . ARG A 1 105 ? -2.869 35.408 2.669 1.00 77.94 105 ARG A CA 1
ATOM 851 C C . ARG A 1 105 ? -2.663 35.884 1.230 1.00 77.94 105 ARG A C 1
ATOM 853 O O . ARG A 1 105 ? -2.096 35.151 0.427 1.00 77.94 105 ARG A O 1
ATOM 860 N N . THR A 1 106 ? -3.170 37.066 0.908 1.00 78.38 106 THR A N 1
ATOM 861 C CA . THR A 1 106 ? -2.836 37.782 -0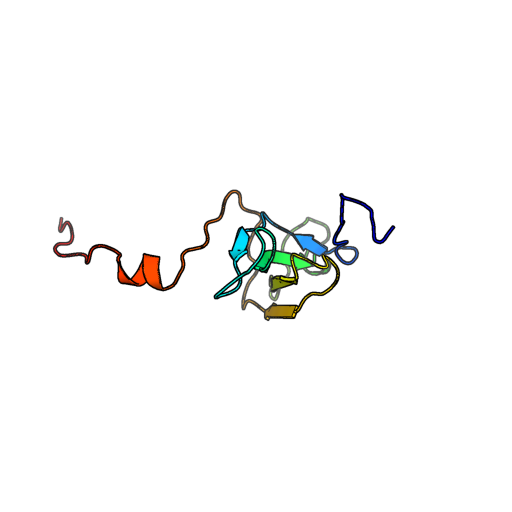.328 1.00 78.38 106 THR A CA 1
ATOM 862 C C . THR A 1 106 ? -1.552 38.583 -0.123 1.00 78.38 106 THR A C 1
ATOM 864 O O . THR A 1 106 ? -1.250 38.945 1.018 1.00 78.38 106 THR A O 1
ATOM 867 N N . GLU A 1 107 ? -0.795 38.777 -1.207 1.00 66.44 107 GLU A N 1
ATOM 868 C CA . GLU A 1 107 ? 0.481 39.517 -1.234 1.00 66.44 107 GLU A CA 1
ATOM 869 C C . GLU A 1 107 ? 0.408 40.898 -0.570 1.00 66.44 107 GLU A C 1
ATOM 871 O O . GLU A 1 107 ? -0.631 41.585 -0.725 1.00 66.44 107 GLU A O 1
#

Secondary structure (DSSP, 8-state):
-TT-S----PPPTTEEE-PPEEEEPTT-SSTT-EEEEEEEEEGGGB-TTSPBPTT--EEEEEEETTTS--EEEEEE-SS-----S------HHHHHTSPP-------